Protein AF-A0A1J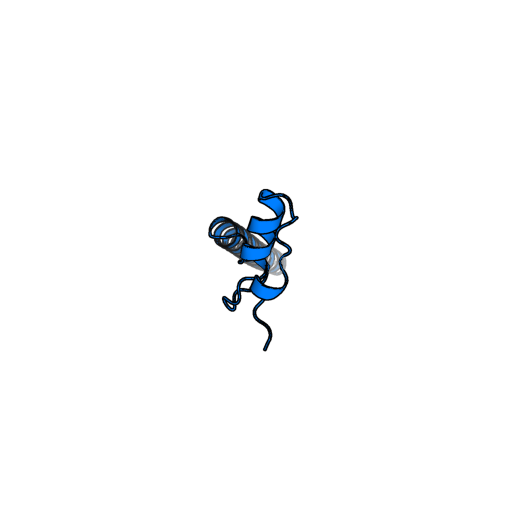1IRD4-F1 (afdb_monomer)

pLDDT: mean 86.25, std 13.17, range [45.0, 98.44]

Foldseek 3Di:
DDQQVVVQDPPDDPVVSVVSCQQSHPPPDDNQCSVDDVSVVVVVVVVVVVVVV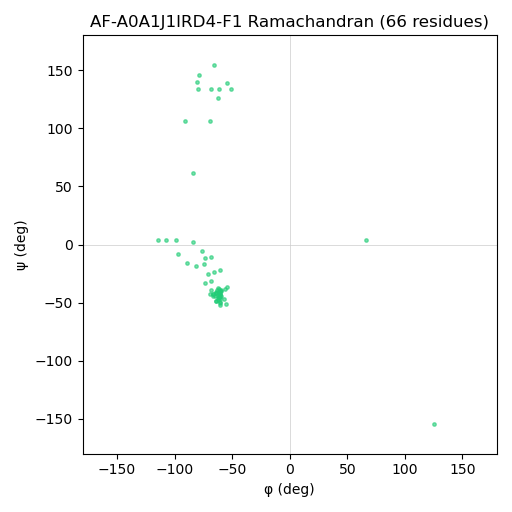VVVVVVVVVVVVDDD

Structure (mmCIF, N/CA/C/O backbone):
data_AF-A0A1J1IRD4-F1
#
_entry.id   AF-A0A1J1IRD4-F1
#
loop_
_atom_site.group_PDB
_atom_site.id
_atom_site.type_symbol
_atom_site.label_atom_id
_atom_site.label_alt_id
_atom_site.label_comp_id
_atom_site.label_asym_id
_atom_site.label_entity_id
_atom_site.label_seq_id
_atom_site.pdbx_PDB_ins_code
_atom_site.Cartn_x
_atom_site.Cartn_y
_atom_site.Cartn_z
_atom_site.occupancy
_atom_site.B_iso_or_equiv
_atom_site.auth_seq_id
_atom_site.auth_comp_id
_atom_site.auth_asym_id
_atom_site.auth_atom_id
_atom_site.pdbx_PDB_model_num
ATOM 1 N N . MET A 1 1 ? -10.753 -0.134 -30.536 1.00 45.00 1 MET A N 1
ATOM 2 C CA . MET A 1 1 ? -10.129 0.145 -29.221 1.00 45.00 1 MET A CA 1
ATOM 3 C C . MET A 1 1 ? -8.661 0.459 -29.474 1.00 45.00 1 MET A C 1
ATOM 5 O O . MET A 1 1 ? -7.932 -0.459 -29.818 1.00 45.00 1 MET A O 1
ATOM 9 N N . VAL A 1 2 ? -8.265 1.729 -29.385 1.00 50.84 2 VAL A N 1
ATOM 10 C CA . VAL A 1 2 ? -6.899 2.199 -29.694 1.00 50.84 2 VAL A CA 1
ATOM 11 C C . VAL A 1 2 ? -5.920 1.673 -28.638 1.00 50.84 2 VAL A C 1
ATOM 13 O O . VAL A 1 2 ? -6.230 1.699 -27.442 1.00 50.84 2 VAL A O 1
ATOM 16 N N . THR A 1 3 ? -4.776 1.130 -29.051 1.00 51.38 3 THR A N 1
ATOM 17 C CA . THR A 1 3 ? -3.723 0.684 -28.129 1.00 51.38 3 THR A CA 1
ATOM 18 C C . THR A 1 3 ? -2.913 1.906 -27.664 1.00 51.38 3 THR A C 1
ATOM 20 O O . THR A 1 3 ? -2.543 2.742 -28.480 1.00 51.38 3 THR A O 1
ATOM 23 N N . PRO A 1 4 ? -2.608 2.068 -26.362 1.00 56.00 4 PRO A N 1
ATOM 24 C CA . PRO A 1 4 ? -1.953 3.293 -25.880 1.00 56.00 4 PRO A CA 1
ATOM 25 C C . PRO A 1 4 ? -0.524 3.505 -26.391 1.00 56.00 4 PRO A C 1
ATOM 27 O O . PRO A 1 4 ? -0.076 4.640 -26.498 1.00 56.00 4 PRO A O 1
ATOM 30 N N . GLN A 1 5 ? 0.159 2.424 -26.783 1.00 55.50 5 GLN A N 1
ATOM 31 C CA . GLN A 1 5 ? 1.486 2.490 -27.404 1.00 55.50 5 GLN A CA 1
ATOM 32 C C . GLN A 1 5 ? 1.491 3.276 -28.726 1.00 55.50 5 GLN A C 1
ATOM 34 O O . GLN A 1 5 ? 2.524 3.803 -29.119 1.00 55.50 5 GLN A O 1
ATOM 39 N N . GLU A 1 6 ? 0.339 3.405 -29.389 1.00 59.47 6 GLU A N 1
ATOM 40 C CA . GLU A 1 6 ? 0.194 4.124 -30.659 1.00 59.47 6 GLU A CA 1
ATOM 41 C C . GLU A 1 6 ? 0.242 5.660 -30.496 1.00 59.47 6 GLU A C 1
ATOM 43 O O . GLU A 1 6 ? 0.494 6.371 -31.462 1.00 59.47 6 GLU A O 1
ATOM 48 N N . ASN A 1 7 ? 0.056 6.193 -29.278 1.00 62.50 7 ASN A N 1
ATOM 49 C CA . ASN A 1 7 ? -0.000 7.643 -29.015 1.00 62.50 7 ASN A CA 1
ATOM 50 C C . ASN A 1 7 ? 1.232 8.214 -28.293 1.00 62.50 7 ASN A C 1
ATOM 52 O O . ASN A 1 7 ? 1.257 9.399 -27.947 1.00 62.50 7 ASN A O 1
ATOM 56 N N . ILE A 1 8 ? 2.263 7.406 -28.037 1.00 73.44 8 ILE A N 1
ATOM 57 C CA . ILE A 1 8 ? 3.460 7.876 -27.334 1.00 73.44 8 ILE A CA 1
ATOM 58 C C . ILE A 1 8 ? 4.476 8.366 -28.368 1.00 73.44 8 ILE A C 1
ATOM 60 O O . ILE A 1 8 ? 5.105 7.584 -29.074 1.00 73.44 8 ILE A O 1
ATOM 64 N N . SER A 1 9 ? 4.627 9.688 -28.466 1.00 77.44 9 SER A N 1
ATOM 65 C CA . SER A 1 9 ? 5.539 10.309 -29.429 1.00 77.44 9 SER A CA 1
ATOM 66 C C . SER A 1 9 ? 6.998 9.895 -29.178 1.00 77.44 9 SER A C 1
ATOM 68 O O . SER A 1 9 ? 7.481 10.010 -28.047 1.00 77.44 9 SER A O 1
ATOM 70 N N . PRO A 1 10 ? 7.757 9.510 -30.222 1.00 76.69 10 PRO A N 1
ATOM 71 C CA . PRO A 1 10 ? 9.166 9.135 -30.090 1.00 76.69 10 PRO A CA 1
ATOM 72 C C . PRO A 1 10 ? 10.075 10.317 -29.719 1.00 76.69 10 PRO A C 1
ATOM 74 O O . PRO A 1 10 ? 11.231 10.111 -29.368 1.00 76.69 10 PRO A O 1
ATOM 77 N N . LYS A 1 11 ? 9.568 11.558 -29.773 1.00 83.88 11 LYS A N 1
ATOM 78 C CA . LYS A 1 11 ? 10.310 12.778 -29.410 1.00 83.88 11 LYS A CA 1
ATOM 79 C C . LYS A 1 11 ? 10.295 13.087 -27.906 1.00 83.88 11 LYS A C 1
ATOM 81 O O . LYS A 1 11 ? 10.800 14.129 -27.497 1.00 83.88 11 LYS A O 1
ATOM 86 N N . LEU A 1 12 ? 9.682 12.235 -27.084 1.00 83.88 12 LEU A N 1
ATOM 87 C CA . LEU A 1 12 ? 9.600 12.448 -25.640 1.00 83.88 12 LEU A CA 1
ATOM 88 C C . LEU A 1 12 ? 10.915 12.072 -24.935 1.00 83.88 12 LEU A C 1
ATOM 90 O O . LEU A 1 12 ? 11.554 11.091 -25.319 1.00 83.88 12 LEU A O 1
ATOM 94 N N . PRO A 1 13 ? 11.287 12.781 -23.852 1.00 89.50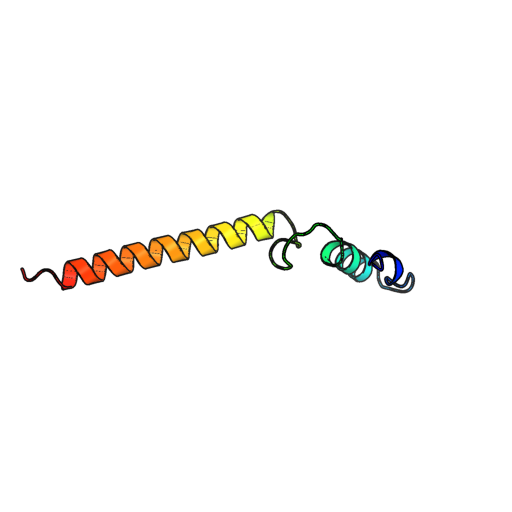 13 PRO A N 1
ATOM 95 C CA . PRO A 1 13 ? 12.379 12.364 -22.978 1.00 89.50 13 PRO A CA 1
ATOM 96 C C . PRO A 1 13 ? 12.167 10.930 -22.478 1.00 89.50 13 PRO A C 1
ATOM 98 O O . PRO A 1 13 ? 11.054 10.561 -22.092 1.00 89.50 13 PRO A O 1
ATOM 101 N N . GLU A 1 14 ? 13.231 10.123 -22.436 1.00 85.69 14 GLU A N 1
ATOM 102 C CA . GLU A 1 14 ? 13.113 8.680 -22.173 1.00 85.69 14 GLU A CA 1
ATOM 103 C C . GLU A 1 14 ? 12.402 8.339 -20.858 1.00 85.69 14 GLU A C 1
ATOM 105 O O . GLU A 1 14 ? 11.628 7.383 -20.805 1.00 85.69 14 GLU A O 1
ATOM 110 N N . GLY A 1 15 ? 12.641 9.115 -19.796 1.00 85.69 15 GLY A N 1
ATOM 111 C CA . GLY A 1 15 ? 11.996 8.898 -18.499 1.00 85.69 15 GLY A CA 1
ATOM 112 C C . GLY A 1 15 ? 10.479 9.092 -18.559 1.00 85.69 15 GLY A C 1
ATOM 113 O O . GLY A 1 15 ? 9.724 8.281 -18.022 1.00 85.69 15 GLY A O 1
ATOM 114 N N . LEU A 1 16 ? 10.025 10.125 -19.273 1.00 87.31 16 LEU A N 1
ATOM 115 C CA . LEU A 1 16 ? 8.602 10.399 -19.456 1.00 87.31 16 LEU A CA 1
ATOM 116 C C . LEU A 1 16 ? 7.949 9.331 -20.338 1.00 87.31 16 LEU A C 1
ATOM 118 O O . LEU A 1 16 ? 6.888 8.820 -19.983 1.00 87.31 16 LEU A O 1
ATOM 122 N N . ARG A 1 17 ? 8.623 8.929 -21.423 1.00 87.62 17 ARG A N 1
ATOM 123 C CA . ARG A 1 17 ? 8.170 7.845 -22.305 1.00 87.62 17 ARG A CA 1
ATOM 124 C C . ARG A 1 17 ? 7.936 6.547 -21.523 1.00 87.62 17 ARG A C 1
ATOM 12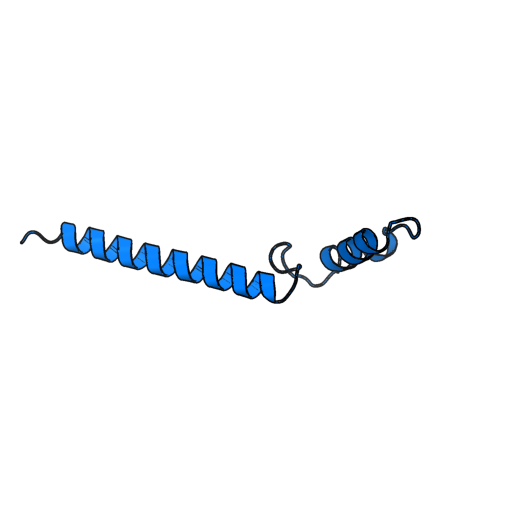6 O O . ARG A 1 17 ? 6.840 5.998 -21.576 1.00 87.62 17 ARG A O 1
ATOM 133 N N . LYS A 1 18 ? 8.915 6.108 -20.721 1.00 87.56 18 LYS A N 1
ATOM 134 C CA . LYS A 1 18 ? 8.812 4.887 -19.895 1.00 87.56 18 LYS A CA 1
ATOM 135 C C . LYS A 1 18 ? 7.661 4.953 -18.886 1.00 87.56 18 LYS A C 1
ATOM 137 O O . LYS A 1 18 ? 6.957 3.965 -18.682 1.00 87.56 18 LYS A O 1
ATOM 142 N N . ASN A 1 19 ? 7.443 6.113 -18.267 1.00 88.25 19 ASN A N 1
ATOM 143 C CA . ASN A 1 19 ? 6.327 6.299 -17.340 1.00 88.25 19 ASN A CA 1
ATOM 144 C C . ASN A 1 19 ? 4.975 6.229 -18.061 1.00 88.25 19 ASN A C 1
ATOM 146 O O . ASN A 1 19 ? 4.068 5.547 -17.583 1.00 88.25 19 ASN A O 1
ATOM 150 N N . MET A 1 20 ? 4.846 6.874 -19.223 1.00 87.94 20 MET A N 1
ATOM 151 C CA . MET A 1 20 ? 3.629 6.805 -20.037 1.00 87.94 20 MET A CA 1
ATOM 152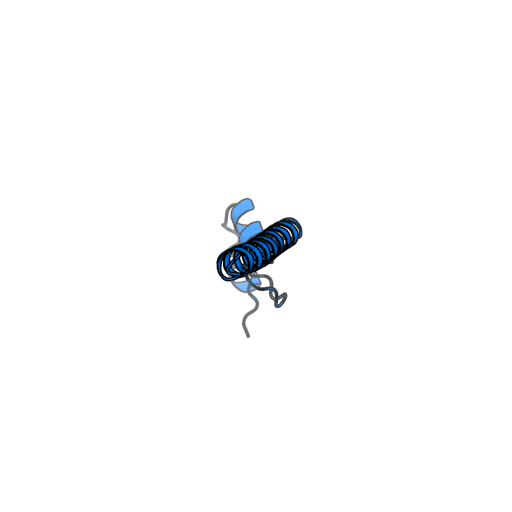 C C . MET A 1 20 ? 3.337 5.368 -20.469 1.00 87.94 20 MET A C 1
ATOM 154 O O . MET A 1 20 ? 2.219 4.903 -20.278 1.00 87.94 20 MET A O 1
ATOM 158 N N . GLU A 1 21 ? 4.339 4.625 -20.936 1.00 86.62 21 GLU A N 1
ATOM 159 C CA . GLU A 1 21 ? 4.191 3.208 -21.296 1.00 86.62 21 GLU A CA 1
ATOM 160 C C . GLU A 1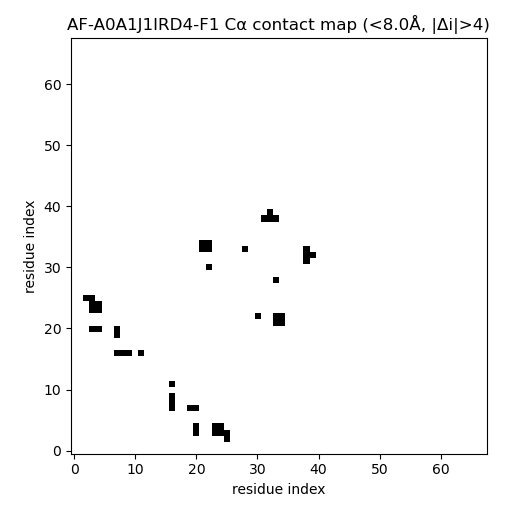 21 ? 3.682 2.371 -20.117 1.00 86.62 21 GLU A C 1
ATOM 162 O O . GLU A 1 21 ? 2.716 1.614 -20.244 1.00 86.62 21 GLU A O 1
ATOM 167 N N . LYS A 1 22 ? 4.281 2.554 -18.936 1.00 86.06 22 LYS A N 1
ATOM 168 C CA . LYS A 1 22 ? 3.919 1.826 -17.717 1.00 86.06 22 LYS A CA 1
ATOM 169 C C . LYS A 1 22 ? 2.494 2.138 -17.250 1.00 86.06 22 LYS A C 1
ATOM 171 O O . LYS A 1 22 ? 1.716 1.220 -16.980 1.00 86.06 22 LYS A O 1
ATOM 176 N N . PHE A 1 23 ? 2.124 3.416 -17.176 1.00 88.44 23 PHE A N 1
ATOM 177 C CA . PHE A 1 23 ? 0.814 3.846 -16.673 1.00 88.44 23 PHE A CA 1
ATOM 178 C C . PHE A 1 23 ? -0.304 3.762 -17.710 1.00 88.44 23 PHE A C 1
ATOM 180 O O . PHE A 1 23 ? -1.475 3.698 -17.332 1.00 88.44 23 PHE A O 1
ATOM 187 N N . GLN A 1 24 ? 0.016 3.684 -18.998 1.00 87.94 24 GLN A N 1
ATOM 188 C CA . GLN A 1 24 ? -0.974 3.491 -20.053 1.00 87.94 24 GLN A CA 1
ATOM 189 C C . GLN A 1 24 ? -1.104 2.024 -20.489 1.00 87.94 24 GLN A C 1
ATOM 191 O O . GLN A 1 24 ? -2.060 1.692 -21.178 1.00 87.94 24 GLN A O 1
ATOM 196 N N . ALA A 1 25 ? -0.246 1.103 -20.029 1.00 84.75 25 ALA A N 1
ATOM 197 C CA . ALA A 1 25 ? -0.365 -0.330 -20.329 1.00 84.75 25 ALA A CA 1
ATOM 198 C C . ALA A 1 25 ? -1.777 -0.888 -20.046 1.00 84.75 25 ALA A C 1
ATOM 200 O O . ALA A 1 25 ? -2.354 -0.647 -18.986 1.00 84.75 25 ALA A O 1
ATOM 201 N N . ARG A 1 26 ? -2.357 -1.665 -20.966 1.00 82.69 26 ARG A N 1
ATOM 202 C CA . ARG A 1 26 ? -3.737 -2.173 -20.844 1.00 82.69 26 ARG A CA 1
ATOM 203 C C . ARG A 1 26 ? -3.800 -3.457 -20.003 1.00 82.69 26 ARG A C 1
ATOM 205 O O . ARG A 1 26 ? -4.173 -4.513 -20.493 1.00 82.69 26 ARG A O 1
ATOM 212 N N . ASN A 1 27 ? -3.395 -3.360 -18.739 1.00 83.62 27 ASN A N 1
ATOM 213 C CA . ASN A 1 27 ? -3.251 -4.484 -17.803 1.00 83.62 27 ASN A CA 1
ATOM 214 C C . ASN A 1 27 ? -4.441 -4.666 -16.841 1.00 83.62 27 ASN A C 1
ATOM 216 O O . ASN A 1 27 ? -4.372 -5.502 -15.947 1.00 83.62 27 ASN A O 1
ATOM 220 N N . GLY A 1 28 ? -5.507 -3.870 -16.986 1.00 85.81 28 GLY A N 1
ATOM 221 C CA . GLY A 1 28 ? -6.692 -3.934 -16.119 1.00 85.81 28 GLY A CA 1
ATOM 222 C C . GLY A 1 28 ? -6.439 -3.529 -14.662 1.00 85.81 28 GLY A C 1
ATOM 223 O O . GLY A 1 28 ? -7.351 -3.611 -13.846 1.00 85.81 28 GLY A O 1
ATOM 224 N N . LEU A 1 29 ? -5.224 -3.083 -14.324 1.00 87.81 29 LEU A N 1
ATOM 225 C CA . LEU A 1 29 ? -4.894 -2.627 -12.982 1.00 87.81 29 LEU A CA 1
ATOM 226 C C . LEU A 1 29 ? -5.373 -1.185 -12.785 1.00 87.81 29 LEU A C 1
ATOM 228 O O . LEU A 1 29 ? -5.201 -0.353 -13.686 1.00 87.81 29 LEU A O 1
ATOM 232 N N . PRO A 1 30 ? -5.926 -0.861 -11.606 1.00 89.38 30 PRO A N 1
ATOM 233 C CA . PRO A 1 30 ? -6.270 0.511 -11.282 1.00 89.38 30 PRO A CA 1
ATOM 234 C C . PRO A 1 30 ? -5.002 1.369 -11.187 1.00 89.38 30 PRO A C 1
ATOM 236 O O . PRO A 1 30 ? -3.914 0.872 -10.884 1.00 89.38 30 PRO A O 1
ATOM 239 N N . VAL A 1 31 ? -5.147 2.676 -11.426 1.00 90.75 31 VAL A N 1
ATOM 240 C CA . VAL A 1 31 ? -4.016 3.619 -11.510 1.00 90.75 31 VAL A CA 1
ATOM 241 C C . VAL A 1 31 ? -3.112 3.587 -10.270 1.00 90.75 31 VAL A C 1
ATOM 243 O O . VAL A 1 31 ? -1.894 3.627 -10.413 1.00 90.75 31 VAL A O 1
ATOM 246 N N . PHE A 1 32 ? -3.689 3.410 -9.078 1.00 88.81 32 PHE A N 1
ATOM 247 C CA . PHE A 1 32 ? -2.973 3.393 -7.798 1.00 88.81 32 PHE A CA 1
ATOM 248 C C . PHE A 1 32 ? -2.200 2.096 -7.505 1.00 88.81 32 PHE A C 1
ATOM 250 O O . PHE A 1 32 ? -1.503 2.046 -6.505 1.00 88.81 32 PHE A O 1
ATOM 257 N N . LEU A 1 33 ? -2.317 1.051 -8.337 1.00 91.56 33 LEU A N 1
ATOM 258 C CA . LEU A 1 33 ? -1.513 -0.184 -8.234 1.00 91.56 33 LEU A CA 1
ATOM 259 C C . LEU A 1 33 ? -0.574 -0.376 -9.434 1.00 91.56 33 LEU A C 1
ATOM 261 O O . LEU A 1 33 ? 0.075 -1.418 -9.570 1.00 91.56 33 LEU A O 1
ATOM 265 N N . LYS A 1 34 ? -0.541 0.594 -10.352 1.00 89.50 34 LYS A N 1
ATOM 266 C CA . LYS A 1 34 ? 0.123 0.467 -11.654 1.00 89.50 34 LYS A CA 1
ATOM 267 C C . LYS A 1 34 ? 1.595 0.886 -11.623 1.00 89.50 34 LYS A C 1
ATOM 269 O O . LYS A 1 34 ? 2.356 0.518 -12.520 1.00 89.50 34 LYS A O 1
ATOM 274 N N . GLY A 1 35 ? 2.023 1.595 -10.580 1.00 85.62 35 GLY A N 1
ATOM 275 C CA . GLY A 1 35 ? 3.417 1.949 -10.316 1.00 85.62 35 GLY A CA 1
ATOM 276 C C . GLY A 1 35 ? 4.264 0.769 -9.828 1.00 85.62 35 GLY A C 1
ATOM 277 O O . GLY A 1 35 ? 5.491 0.838 -9.912 1.00 85.62 35 GLY A O 1
ATOM 278 N N . GLY A 1 36 ? 3.660 -0.364 -9.459 1.00 89.25 36 GLY A N 1
ATOM 279 C CA . GLY A 1 36 ? 4.357 -1.643 -9.291 1.00 89.25 36 GLY A CA 1
ATOM 280 C C . GLY A 1 36 ? 4.165 -2.288 -7.913 1.00 89.25 36 GLY A C 1
ATOM 281 O O . GLY A 1 36 ? 3.135 -2.084 -7.275 1.00 89.25 36 GLY A O 1
ATOM 282 N N . PRO A 1 37 ? 5.115 -3.127 -7.454 1.00 90.25 37 PRO A N 1
ATOM 283 C CA . PRO A 1 37 ? 4.955 -3.897 -6.218 1.00 90.25 37 PRO A CA 1
ATOM 284 C C . PRO A 1 37 ? 4.948 -3.025 -4.955 1.00 90.25 37 PRO A C 1
ATOM 286 O O . PRO A 1 37 ? 4.234 -3.347 -4.009 1.00 90.25 37 PRO A O 1
ATOM 289 N N . PHE A 1 38 ? 5.676 -1.903 -4.950 1.00 94.19 38 PHE A N 1
ATOM 290 C CA . PHE A 1 38 ? 5.672 -0.966 -3.824 1.00 94.19 38 PHE A CA 1
ATOM 291 C C . PHE A 1 38 ? 4.296 -0.336 -3.592 1.00 94.19 38 PHE A C 1
ATOM 293 O O . PHE A 1 38 ? 3.869 -0.258 -2.445 1.00 94.19 38 PHE A O 1
ATOM 300 N N . ASP A 1 39 ? 3.562 0.010 -4.653 1.00 92.81 39 ASP A N 1
ATOM 301 C CA . ASP A 1 39 ? 2.198 0.540 -4.542 1.00 92.81 39 ASP A CA 1
ATOM 302 C C . ASP A 1 39 ? 1.255 -0.449 -3.846 1.00 92.81 39 ASP A C 1
ATOM 304 O O . ASP A 1 39 ? 0.425 -0.060 -3.028 1.00 92.81 39 A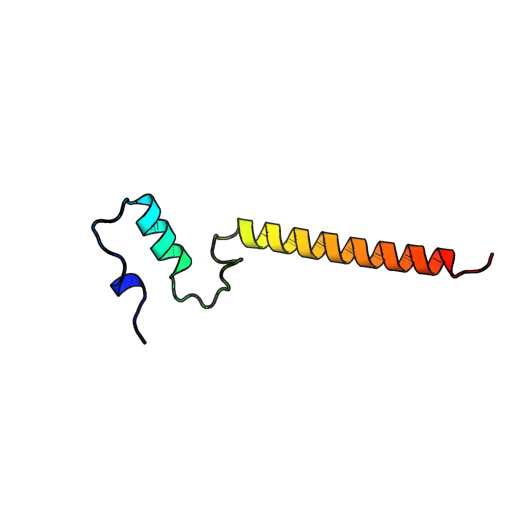SP A O 1
ATOM 308 N N . LYS A 1 40 ? 1.405 -1.750 -4.132 1.00 93.31 40 LYS A N 1
ATOM 309 C CA . LYS A 1 40 ? 0.603 -2.808 -3.498 1.00 93.31 40 LYS A CA 1
ATOM 310 C C . LYS A 1 40 ? 0.908 -2.937 -2.011 1.00 93.31 40 LYS A C 1
ATOM 312 O O . LYS A 1 40 ? -0.018 -3.090 -1.220 1.00 93.31 40 LYS A O 1
ATOM 317 N N . ILE A 1 41 ? 2.189 -2.879 -1.642 1.00 96.69 41 ILE A N 1
ATOM 318 C CA . ILE A 1 41 ? 2.614 -2.926 -0.238 1.00 96.69 41 ILE A CA 1
ATOM 319 C C . ILE A 1 41 ? 2.082 -1.698 0.493 1.00 96.69 41 ILE A C 1
ATOM 321 O O . ILE A 1 41 ? 1.463 -1.849 1.539 1.00 96.69 41 ILE A O 1
ATOM 325 N N . LEU A 1 42 ? 2.266 -0.506 -0.081 1.00 96.50 42 LEU A N 1
ATOM 326 C CA . LEU A 1 42 ? 1.823 0.745 0.523 1.00 96.50 42 LEU A CA 1
ATOM 327 C C . LEU A 1 42 ? 0.301 0.779 0.697 1.00 96.50 42 LEU A C 1
ATOM 329 O O . LEU A 1 42 ? -0.188 1.095 1.776 1.00 96.50 42 LEU A O 1
ATOM 333 N N . PHE A 1 43 ? -0.458 0.383 -0.326 1.00 96.06 43 PHE A N 1
ATOM 334 C CA . PHE A 1 43 ? -1.911 0.280 -0.217 1.00 96.06 43 PHE A CA 1
ATOM 335 C C . PHE A 1 43 ? -2.328 -0.745 0.846 1.00 96.06 43 PHE A C 1
ATOM 337 O O . PHE A 1 43 ? -3.188 -0.461 1.680 1.00 96.06 43 PHE A O 1
ATOM 344 N N . GLY A 1 44 ? -1.692 -1.920 0.855 1.00 96.50 44 GLY A N 1
ATOM 345 C CA . GLY A 1 44 ? -1.962 -2.967 1.837 1.00 96.50 44 GLY A CA 1
ATOM 346 C C . GLY A 1 44 ? -1.705 -2.513 3.275 1.00 96.50 44 GLY A C 1
ATOM 347 O O . GLY A 1 44 ? -2.547 -2.742 4.143 1.00 96.50 44 GLY A O 1
ATOM 348 N N . THR A 1 45 ? -0.590 -1.824 3.532 1.00 97.69 45 THR A N 1
ATOM 349 C CA . THR A 1 45 ? -0.266 -1.311 4.871 1.00 97.69 45 THR A CA 1
ATOM 350 C C . THR A 1 45 ? -1.208 -0.193 5.296 1.00 97.69 45 THR A C 1
ATOM 352 O O . THR A 1 45 ? -1.638 -0.185 6.448 1.00 97.69 45 THR A O 1
ATOM 355 N N . THR A 1 46 ? -1.597 0.710 4.390 1.00 97.44 46 THR A N 1
ATOM 356 C CA . THR A 1 46 ? -2.594 1.747 4.692 1.00 97.44 46 THR A CA 1
ATOM 357 C C . THR A 1 46 ? -3.938 1.133 5.077 1.00 97.44 46 THR A C 1
ATOM 359 O O . THR A 1 46 ? -4.482 1.477 6.124 1.00 97.44 46 THR A O 1
ATOM 362 N N . VAL A 1 47 ? -4.454 0.187 4.285 1.00 97.56 47 VAL A N 1
ATOM 363 C CA . VAL A 1 47 ? -5.730 -0.487 4.585 1.00 97.56 47 VAL A CA 1
ATOM 364 C C . VAL A 1 47 ? -5.653 -1.236 5.915 1.00 97.56 47 VAL A C 1
ATOM 366 O O . VAL A 1 47 ? -6.583 -1.151 6.717 1.00 97.56 47 VAL A O 1
ATOM 369 N N . PHE A 1 48 ? -4.537 -1.916 6.180 1.00 98.25 48 PHE A N 1
ATOM 370 C CA . PHE A 1 48 ? -4.314 -2.612 7.443 1.00 98.25 48 PHE A CA 1
ATOM 371 C C . PHE A 1 48 ? -4.344 -1.656 8.642 1.00 98.25 48 PHE A C 1
ATOM 373 O O . PHE A 1 48 ? -5.104 -1.879 9.583 1.00 98.25 48 PHE A O 1
ATOM 380 N N . LEU A 1 49 ? -3.570 -0.569 8.595 1.00 98.25 49 LEU A N 1
ATOM 381 C CA . LEU A 1 49 ? -3.508 0.420 9.675 1.00 98.25 49 LEU A CA 1
ATOM 382 C C . LEU A 1 49 ? -4.868 1.076 9.927 1.00 98.25 49 LEU A C 1
ATOM 384 O O . LEU A 1 49 ? -5.278 1.206 11.079 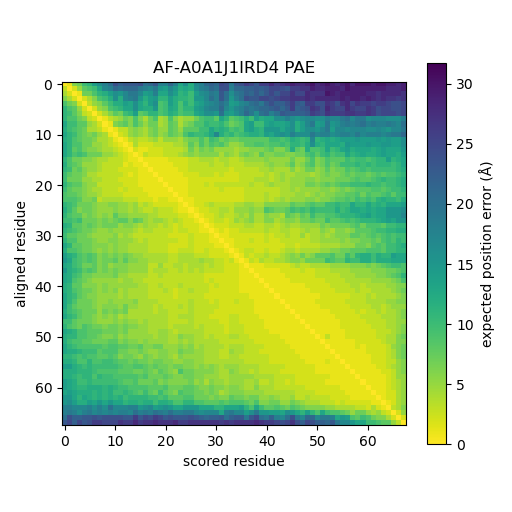1.00 98.25 49 LEU A O 1
ATOM 388 N N . CYS A 1 50 ? -5.595 1.440 8.867 1.00 98.12 50 CYS A N 1
ATOM 389 C CA . CYS A 1 50 ? -6.948 1.974 8.992 1.00 98.12 50 CYS A CA 1
ATOM 390 C C . CYS A 1 50 ? -7.907 0.951 9.617 1.00 98.12 50 CYS A C 1
ATOM 392 O O . CYS A 1 50 ? -8.662 1.305 10.518 1.00 98.12 50 CYS A O 1
ATOM 394 N N . GLY A 1 51 ? -7.859 -0.315 9.192 1.00 98.25 51 GLY A N 1
ATOM 395 C CA . GLY A 1 51 ? -8.686 -1.380 9.762 1.00 98.25 51 GLY A CA 1
ATOM 396 C C . GLY A 1 51 ? -8.416 -1.599 11.253 1.00 98.25 51 GLY A C 1
ATOM 397 O O . GLY A 1 51 ? -9.351 -1.618 12.052 1.00 98.25 51 GLY A O 1
ATOM 398 N N . VAL A 1 52 ? -7.141 -1.682 11.642 1.00 98.44 52 VAL A N 1
ATOM 399 C CA . VAL A 1 52 ? -6.729 -1.806 13.050 1.00 98.44 52 VAL A CA 1
ATOM 400 C C . VAL A 1 52 ? -7.171 -0.588 13.862 1.00 98.44 52 VAL A C 1
ATOM 402 O O . VAL A 1 52 ? -7.741 -0.748 14.940 1.00 98.44 52 VAL A O 1
ATOM 405 N N . GLY A 1 53 ? -6.974 0.624 13.340 1.00 97.94 53 GLY A N 1
ATOM 406 C CA . GLY A 1 53 ? -7.387 1.854 14.016 1.00 97.94 53 GLY A CA 1
ATOM 407 C C . GLY A 1 53 ? -8.900 1.933 14.236 1.00 97.94 53 GLY A C 1
ATOM 408 O O . GLY A 1 53 ? -9.341 2.357 15.306 1.00 97.94 53 GLY A O 1
ATOM 409 N N . LEU A 1 54 ? -9.706 1.474 13.273 1.00 98.25 54 LEU A N 1
ATOM 410 C CA . LEU A 1 54 ? -11.163 1.408 13.417 1.00 98.25 54 LEU A CA 1
ATOM 411 C C . LEU A 1 54 ? -11.590 0.396 14.485 1.00 98.25 54 LEU A C 1
ATOM 413 O O . LEU A 1 54 ? -12.456 0.713 15.298 1.00 98.25 54 LEU A O 1
ATOM 417 N N . LEU A 1 55 ? -10.964 -0.784 14.526 1.00 98.00 55 LEU A N 1
ATOM 418 C CA . LEU A 1 55 ? -11.241 -1.793 15.554 1.00 98.00 55 LEU A CA 1
ATOM 419 C C . LEU A 1 55 ? -10.897 -1.282 16.956 1.00 98.00 55 LEU A C 1
ATOM 421 O O . LEU A 1 55 ? -11.737 -1.350 17.849 1.00 98.00 55 LEU A O 1
ATOM 425 N N . MET A 1 56 ? -9.711 -0.694 17.134 1.00 97.25 56 MET A N 1
ATOM 426 C CA . MET A 1 56 ? -9.317 -0.094 18.414 1.00 97.25 56 MET A CA 1
ATOM 427 C C . MET A 1 56 ? -10.262 1.037 18.828 1.00 97.25 56 MET A C 1
ATOM 429 O O . MET A 1 56 ? -10.622 1.148 19.997 1.00 97.25 56 MET A O 1
ATOM 433 N N . SER A 1 57 ? -10.701 1.862 17.875 1.00 97.12 57 SER A N 1
ATOM 434 C CA . SER A 1 57 ? -11.663 2.934 18.150 1.00 97.12 57 SER A CA 1
ATOM 435 C C . SER A 1 57 ? -13.013 2.371 18.603 1.00 97.12 57 SER A C 1
ATOM 437 O O . SER A 1 57 ? -13.611 2.887 19.547 1.00 97.12 57 SER A O 1
ATOM 439 N N . ALA A 1 58 ? -13.482 1.291 17.974 1.00 96.62 58 ALA A N 1
ATOM 440 C CA . ALA A 1 58 ? -14.711 0.609 18.367 1.00 96.62 58 ALA A CA 1
ATOM 441 C C . ALA A 1 58 ? -14.597 -0.017 19.768 1.00 96.62 58 ALA A C 1
ATOM 443 O O . ALA A 1 58 ? -15.503 0.161 20.584 1.00 96.62 58 ALA A O 1
ATOM 444 N N . GLU A 1 59 ? -13.481 -0.688 20.078 1.00 95.19 59 GLU A N 1
ATOM 445 C CA . GLU A 1 59 ? -13.216 -1.219 21.422 1.00 95.19 59 GLU A CA 1
ATOM 446 C C . GLU A 1 59 ? -13.166 -0.112 22.474 1.00 95.19 59 GLU A C 1
ATOM 448 O O . GLU A 1 59 ? -13.756 -0.254 23.546 1.00 95.19 59 GLU A O 1
ATOM 453 N N . PHE A 1 60 ? -12.521 1.011 22.160 1.00 95.62 60 PHE A N 1
ATOM 454 C CA . PHE A 1 60 ? -12.452 2.163 23.050 1.00 95.62 60 PHE A CA 1
ATOM 455 C C . PHE A 1 60 ? -13.846 2.722 23.354 1.00 95.62 60 PHE A C 1
ATOM 457 O O . PHE A 1 60 ? -14.215 2.861 24.521 1.00 95.62 60 PHE A O 1
ATOM 464 N N . ILE A 1 61 ? -14.665 2.965 22.326 1.00 96.12 61 ILE A N 1
ATOM 465 C CA . ILE A 1 61 ? -16.047 3.439 22.499 1.00 96.12 61 ILE A CA 1
ATOM 466 C C . ILE A 1 61 ? -16.875 2.425 23.302 1.00 96.12 61 ILE A C 1
ATOM 468 O O . ILE A 1 61 ? -17.619 2.813 24.204 1.00 96.12 61 ILE A O 1
ATOM 472 N N . TYR A 1 62 ? -16.729 1.126 23.034 1.00 94.69 62 TYR A N 1
ATOM 473 C CA . TYR A 1 62 ? -17.425 0.075 23.778 1.00 94.69 62 TYR A CA 1
ATOM 474 C C . TYR A 1 62 ? -17.001 0.021 25.252 1.00 94.69 62 TYR A C 1
ATOM 476 O O . TYR A 1 62 ? -17.850 -0.102 26.138 1.00 94.69 62 TYR A O 1
ATOM 484 N N . SER A 1 63 ? -15.705 0.172 25.532 1.00 92.94 63 SER A N 1
ATOM 485 C CA . SER A 1 63 ? -15.176 0.254 26.894 1.00 92.94 63 SER A CA 1
ATOM 486 C C . SER A 1 63 ? -15.723 1.466 27.645 1.00 92.94 63 SER A C 1
ATOM 488 O O . SER A 1 63 ? -15.987 1.358 28.838 1.00 92.94 63 SER A O 1
ATOM 490 N N . LEU A 1 64 ? -15.908 2.602 26.969 1.00 92.25 64 LEU A N 1
ATOM 491 C CA . LEU A 1 64 ? -16.519 3.793 27.563 1.00 92.25 64 LEU A CA 1
ATOM 492 C C . LEU A 1 64 ? -18.032 3.643 27.761 1.00 92.25 64 LEU A C 1
ATOM 494 O O . LEU A 1 64 ? -18.588 4.180 28.716 1.00 92.25 64 LEU A O 1
ATOM 498 N N . SER A 1 65 ? -18.704 2.909 26.871 1.00 89.56 65 SER A N 1
ATOM 499 C CA . SER A 1 65 ? -20.141 2.643 26.974 1.00 89.56 65 SER A CA 1
ATOM 500 C C . SER A 1 65 ? -20.482 1.683 28.112 1.00 89.56 65 SER A C 1
ATOM 502 O O . SER A 1 65 ? -21.613 1.712 28.608 1.00 89.56 65 SER A O 1
ATOM 504 N N . LYS A 1 66 ? -19.551 0.818 28.530 1.00 83.44 66 LYS A N 1
ATOM 505 C CA . LYS A 1 66 ? -19.746 -0.004 29.723 1.00 83.44 66 LYS A CA 1
ATOM 506 C C . LYS A 1 66 ? -19.722 0.892 30.954 1.00 83.44 66 LYS A C 1
ATOM 508 O O . LYS A 1 66 ? -18.676 1.359 31.394 1.00 83.44 66 LYS A O 1
ATOM 513 N N . LYS A 1 67 ? -20.902 1.110 31.529 1.00 64.31 67 LYS A N 1
ATOM 514 C CA . LYS A 1 67 ? -21.027 1.680 32.867 1.00 64.31 67 LYS A CA 1
ATOM 515 C C . LYS A 1 67 ? -20.361 0.705 33.847 1.00 64.31 67 LYS A C 1
ATOM 517 O O . LYS A 1 67 ? -20.657 -0.487 33.792 1.00 64.31 67 LYS A O 1
ATOM 522 N N . LYS A 1 68 ? -19.421 1.22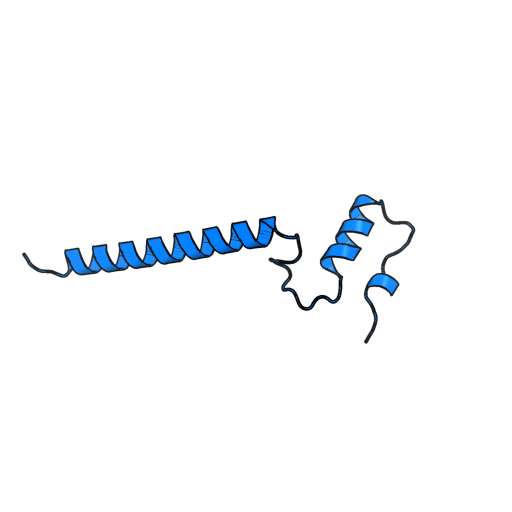4 34.641 1.00 61.28 68 LYS A N 1
ATOM 523 C CA . LYS A 1 68 ? -18.656 0.482 35.651 1.00 61.28 68 LYS A CA 1
ATOM 524 C C . LYS A 1 68 ? -19.567 -0.297 36.597 1.00 61.28 68 LYS A C 1
ATOM 526 O O . LYS A 1 68 ? -20.625 0.267 36.958 1.00 61.28 68 LYS A O 1
#

Nearest PDB structures (foldseek):
  3ag1-assembly1_J  TM=9.141E-01  e=1.468E-02  Bos taurus
  6jy4-assembly1_J  TM=9.202E-01  e=1.800E-02  Bos taurus
  6nkn-assembly1_W  TM=9.041E-01  e=1.800E-02  Bos taurus
  6jy3-assembly1_J  TM=9.175E-01  e=2.364E-02  Bos taurus

Radius of gyration: 21.44 Å; Cα contacts (8 Å, |Δi|>4): 24; chains: 1; bounding box: 34×17×66 Å

Secondary structure (DSSP, 8-state):
---GGGG--TTS-HHHHHHHHHHH--S---GGGTT-HHHHHHHHHHHHHHHHHHHHHHHHHHHHHS--

InterPro domains:
  IPR036539 Cytochrome c oxidase, subunit VIIa superfamily [G3DSA:4.10.91.10] (14-68)
  IPR036539 Cytochrome c oxidase, subunit VIIa superfamily [SSF81419] (13-65)

Organism: NCBI:txid568069

Sequence (68 aa):
MVTPQENISPKLPEGLRKNMEKFQARNGLPVFLKGGPFDKILFGTTVFLCGVGLLMSAEFIYSLSKKK

Solvent-accessible surface area (backbone atoms only — not comparable to full-atom values): 4218 Å² total; per-residue (Å²): 134,87,62,60,79,81,73,62,63,89,86,50,60,68,71,58,47,54,49,49,53,54,69,51,52,92,72,87,63,55,78,78,49,46,87,37,72,64,36,49,51,54,51,52,50,51,54,49,52,53,53,52,51,50,52,52,51,51,51,51,53,51,60,68,66,52,79,129

Mean predicted aligned error: 7.57 Å